Protein AF-A0A0A0QTD0-F1 (afdb_monomer_lite)

Secondary structure (DSSP, 8-state):
-EEEEEETTEEEEEE------GGGGGGTT-EEEEE-SSEEEEEE-----STTTT-S--PPPPP---EEEEEEEE---SS-SSPPPP-EEEEEETT--------S----TT---

InterPro domains:
  IPR050918 CNF-like Phospholipase A2 Inhibitor [PTHR20914] (10-105)

Structure (mmCIF, N/CA/C/O backbone):
data_AF-A0A0A0QTD0-F1
#
_entry.id   AF-A0A0A0QTD0-F1
#
loop_
_atom_site.group_PDB
_atom_site.id
_atom_site.type_symbol
_atom_site.label_atom_id
_atom_site.label_alt_id
_atom_site.label_comp_id
_atom_site.label_asym_id
_atom_site.label_entity_id
_atom_site.label_seq_id
_atom_site.pdbx_PDB_ins_code
_atom_site.Cartn_x
_atom_site.Cartn_y
_atom_site.Cartn_z
_atom_site.occupancy
_atom_site.B_iso_or_equiv
_atom_site.auth_seq_id
_atom_site.auth_comp_id
_atom_site.auth_asym_id
_atom_site.auth_atom_id
_atom_site.pdbx_PDB_model_num
ATOM 1 N N . GLY A 1 1 ? 8.339 3.762 -8.541 1.00 74.56 1 GLY A N 1
ATOM 2 C CA . GLY A 1 1 ? 7.121 3.388 -7.804 1.00 74.56 1 GLY A CA 1
ATOM 3 C C . GLY A 1 1 ? 5.991 4.320 -8.177 1.00 74.56 1 GLY A C 1
ATOM 4 O O . GLY A 1 1 ? 6.241 5.392 -8.715 1.00 74.56 1 GLY A O 1
ATOM 5 N N . GLN A 1 2 ? 4.760 3.902 -7.921 1.00 78.75 2 GLN A N 1
ATOM 6 C CA . GLN A 1 2 ? 3.551 4.630 -8.303 1.00 78.75 2 GLN A CA 1
ATOM 7 C C . GLN A 1 2 ? 2.462 4.397 -7.269 1.00 78.75 2 GLN A C 1
ATOM 9 O O . GLN A 1 2 ? 2.272 3.262 -6.839 1.00 78.75 2 GLN A O 1
ATOM 14 N N . GLY A 1 3 ? 1.735 5.430 -6.880 1.00 78.44 3 GLY A N 1
ATOM 15 C CA . GLY A 1 3 ? 0.662 5.282 -5.917 1.00 78.44 3 GLY A CA 1
ATOM 16 C C . GLY A 1 3 ? -0.421 6.332 -6.061 1.00 78.44 3 GLY A C 1
ATOM 17 O O . GLY A 1 3 ? -0.206 7.401 -6.632 1.00 78.44 3 GLY A O 1
ATOM 18 N N . ASN A 1 4 ? -1.588 5.992 -5.539 1.00 81.06 4 ASN A N 1
ATOM 19 C CA . ASN A 1 4 ? -2.677 6.914 -5.289 1.00 81.06 4 ASN A CA 1
ATOM 20 C C . ASN A 1 4 ? -3.055 6.835 -3.819 1.00 81.06 4 ASN A C 1
ATOM 22 O O . ASN A 1 4 ? -3.171 5.751 -3.249 1.00 81.06 4 ASN A O 1
ATOM 26 N N . SER A 1 5 ? -3.284 7.994 -3.230 1.00 80.19 5 SER A N 1
ATOM 27 C CA . SER A 1 5 ? -3.783 8.092 -1.874 1.00 80.19 5 SER A CA 1
ATOM 28 C C . SER A 1 5 ? -4.921 9.088 -1.822 1.00 80.19 5 SER A C 1
ATOM 30 O O . SER A 1 5 ? -4.890 10.102 -2.512 1.00 80.19 5 SER A O 1
ATOM 32 N N . THR A 1 6 ? -5.908 8.810 -0.989 1.00 81.94 6 THR A N 1
ATOM 33 C CA . THR A 1 6 ? -7.018 9.703 -0.699 1.00 81.94 6 THR A CA 1
ATOM 34 C C . THR A 1 6 ? -6.999 10.031 0.784 1.00 81.94 6 THR A C 1
ATOM 36 O O . THR A 1 6 ? -6.947 9.116 1.606 1.00 81.94 6 THR A O 1
ATOM 39 N N . VAL A 1 7 ? -7.021 11.320 1.117 1.00 80.50 7 VAL A N 1
ATOM 40 C CA . VAL A 1 7 ? -7.221 11.819 2.486 1.00 80.50 7 VAL A CA 1
ATOM 41 C C . VAL A 1 7 ? -8.520 12.618 2.464 1.00 80.50 7 VAL A C 1
ATOM 43 O O . VAL A 1 7 ? -8.596 13.636 1.780 1.00 80.50 7 VAL A O 1
ATOM 46 N N . GLY A 1 8 ? -9.569 12.142 3.135 1.00 77.19 8 GLY A N 1
ATOM 47 C CA . GLY A 1 8 ? -10.896 12.750 3.007 1.00 77.19 8 GLY A CA 1
ATOM 48 C C . GLY A 1 8 ? -11.393 12.724 1.553 1.00 77.19 8 GLY A C 1
ATOM 49 O O . GLY A 1 8 ? -11.610 11.649 0.996 1.00 77.19 8 GLY A O 1
ATOM 50 N N . SER A 1 9 ? -11.570 13.895 0.934 1.00 74.69 9 SER A N 1
ATOM 51 C CA . SER A 1 9 ? -11.947 14.037 -0.485 1.00 74.69 9 SER A CA 1
ATOM 52 C C . SER A 1 9 ? -10.765 14.234 -1.437 1.00 74.69 9 SER A C 1
ATOM 54 O O . SER A 1 9 ? -10.945 14.151 -2.653 1.00 74.69 9 SER A O 1
ATOM 56 N N . ASP A 1 10 ? -9.568 14.501 -0.915 1.00 81.31 10 ASP A N 1
ATOM 57 C CA . ASP A 1 10 ? -8.420 14.890 -1.728 1.00 81.31 10 ASP A CA 1
ATOM 58 C C . ASP A 1 10 ? -7.696 13.663 -2.270 1.00 81.31 10 ASP A C 1
ATOM 60 O O . ASP A 1 10 ? -7.204 12.826 -1.511 1.00 81.31 10 ASP A O 1
ATOM 64 N N . ILE A 1 11 ? -7.612 13.560 -3.599 1.00 82.31 11 ILE A N 1
ATOM 65 C CA . ILE A 1 11 ? -6.899 12.487 -4.295 1.00 82.31 11 ILE A CA 1
ATOM 66 C C . ILE A 1 11 ? -5.508 12.981 -4.676 1.00 82.31 11 ILE A C 1
ATOM 68 O O . ILE A 1 11 ? -5.351 13.932 -5.438 1.00 82.31 11 ILE A O 1
ATOM 72 N N . ILE A 1 12 ? -4.491 12.282 -4.186 1.00 84.50 12 ILE A N 1
ATOM 73 C CA . ILE A 1 12 ? -3.085 12.593 -4.410 1.00 84.50 12 ILE A CA 1
ATOM 74 C C . ILE A 1 12 ? -2.458 11.445 -5.189 1.00 84.50 12 ILE A C 1
ATOM 76 O O . ILE A 1 12 ? -2.458 10.291 -4.757 1.00 84.50 12 ILE A O 1
ATOM 80 N N . LEU A 1 13 ? -1.935 11.778 -6.366 1.00 85.62 13 LEU A N 1
ATOM 81 C CA . LEU A 1 13 ? -1.263 10.847 -7.261 1.00 85.62 13 LEU A CA 1
ATOM 82 C C . LEU A 1 13 ? 0.239 11.085 -7.190 1.00 85.62 13 LEU A C 1
ATOM 84 O O . LEU A 1 13 ? 0.703 12.210 -7.362 1.00 85.62 13 LEU A O 1
ATOM 88 N N . THR A 1 14 ? 1.005 10.023 -6.967 1.00 85.44 14 THR A N 1
ATOM 89 C CA . THR A 1 14 ? 2.461 10.109 -6.860 1.00 85.44 14 THR A CA 1
ATOM 90 C C . THR A 1 14 ? 3.111 9.080 -7.768 1.00 85.44 14 THR A C 1
ATOM 92 O O . THR A 1 14 ? 2.823 7.886 -7.692 1.00 85.44 14 THR A O 1
ATOM 95 N N . ALA A 1 15 ? 4.034 9.531 -8.610 1.00 87.38 15 ALA A N 1
ATOM 96 C CA . ALA A 1 15 ? 4.871 8.673 -9.433 1.00 87.38 15 ALA A CA 1
ATOM 97 C C . ALA A 1 15 ? 6.327 9.096 -9.261 1.00 87.38 15 ALA A C 1
ATOM 99 O O . ALA A 1 15 ? 6.652 10.274 -9.360 1.00 87.38 15 ALA A O 1
ATOM 100 N N . PHE A 1 16 ? 7.203 8.130 -9.011 1.00 87.50 16 PHE A N 1
ATOM 101 C CA . PHE A 1 16 ? 8.628 8.378 -8.822 1.00 87.50 16 PHE A CA 1
ATOM 102 C C . PHE A 1 16 ? 9.458 7.285 -9.486 1.00 87.50 16 PHE A C 1
ATOM 104 O O . PHE A 1 16 ? 9.041 6.125 -9.592 1.00 87.50 16 PHE A O 1
ATOM 111 N N . LYS A 1 17 ? 10.659 7.646 -9.917 1.00 89.81 17 LYS A N 1
ATOM 112 C CA . LYS A 1 17 ? 11.635 6.736 -10.511 1.00 89.81 17 LYS A CA 1
ATOM 113 C C . LYS A 1 17 ? 12.963 6.981 -9.836 1.00 89.81 17 LYS A C 1
ATOM 115 O O . LYS A 1 17 ? 13.385 8.124 -9.740 1.00 89.81 17 LYS A O 1
ATOM 120 N N . ASP A 1 18 ? 13.574 5.906 -9.377 1.00 90.12 18 ASP A N 1
ATOM 121 C CA . ASP A 1 18 ? 14.842 5.950 -8.671 1.00 90.12 18 ASP A CA 1
ATOM 122 C C . ASP A 1 18 ? 15.533 4.589 -8.809 1.00 90.12 18 ASP A C 1
ATOM 124 O O . ASP A 1 18 ? 14.915 3.611 -9.255 1.00 90.12 18 ASP A O 1
ATOM 128 N N . CYS A 1 19 ? 16.799 4.537 -8.427 1.00 91.69 19 CYS A N 1
ATOM 129 C CA . CYS A 1 19 ? 17.530 3.308 -8.191 1.00 91.69 19 CYS A CA 1
ATOM 130 C C . CYS A 1 19 ? 17.007 2.619 -6.922 1.00 91.69 19 CYS A C 1
ATOM 132 O O . CYS A 1 19 ? 16.511 3.254 -5.992 1.00 91.69 19 CYS A O 1
ATOM 134 N N . LEU A 1 20 ? 17.103 1.291 -6.883 1.00 92.12 20 LEU A N 1
ATOM 135 C CA . LEU A 1 20 ? 16.662 0.492 -5.746 1.00 92.12 20 LEU A CA 1
ATOM 136 C C . LEU A 1 20 ? 17.862 -0.148 -5.055 1.00 92.12 20 LEU A C 1
ATOM 138 O O . LEU A 1 20 ? 18.672 -0.793 -5.716 1.00 92.12 20 LEU A O 1
ATOM 142 N N . ASP A 1 21 ? 17.919 -0.047 -3.728 1.00 92.94 21 ASP A N 1
ATOM 143 C CA . ASP A 1 21 ? 18.854 -0.842 -2.936 1.00 92.94 21 ASP A CA 1
ATOM 144 C C . ASP A 1 21 ? 18.576 -2.352 -3.135 1.00 92.94 21 ASP A C 1
ATOM 146 O O . ASP A 1 21 ? 17.432 -2.788 -2.950 1.00 92.94 21 ASP A O 1
ATOM 150 N N . PRO A 1 22 ? 19.581 -3.178 -3.486 1.00 90.12 22 PRO A N 1
ATOM 151 C CA . PRO A 1 22 ? 19.390 -4.608 -3.730 1.00 90.12 22 PRO A CA 1
ATOM 152 C C . PRO A 1 22 ? 18.707 -5.375 -2.586 1.00 90.12 22 PRO A C 1
ATOM 154 O O . PRO A 1 22 ? 17.963 -6.321 -2.854 1.00 90.12 22 PRO A O 1
ATOM 157 N N . SER A 1 23 ? 18.886 -4.956 -1.326 1.00 93.50 23 SER A N 1
ATOM 158 C CA . SER A 1 23 ? 18.213 -5.554 -0.161 1.00 93.50 23 SER A CA 1
ATOM 159 C C . SER A 1 23 ? 16.686 -5.415 -0.219 1.00 93.50 23 SER A C 1
ATOM 161 O O . SER A 1 23 ? 15.956 -6.245 0.320 1.00 93.50 23 SER A O 1
ATOM 163 N N . GLN A 1 24 ? 16.183 -4.412 -0.941 1.00 90.38 24 GLN A N 1
ATOM 164 C CA . GLN A 1 24 ? 14.760 -4.110 -1.089 1.00 90.38 24 GLN A CA 1
ATOM 165 C C . GLN A 1 24 ? 14.125 -4.783 -2.313 1.00 90.38 24 GLN A C 1
ATOM 167 O O . GLN A 1 24 ? 12.941 -4.563 -2.590 1.00 90.38 24 GLN A O 1
ATOM 172 N N . LYS A 1 25 ? 14.858 -5.637 -3.045 1.00 90.56 25 LYS A N 1
ATOM 173 C CA . LYS A 1 25 ? 14.361 -6.333 -4.248 1.00 90.56 25 LYS A CA 1
ATOM 174 C C . LYS A 1 25 ? 13.108 -7.176 -3.978 1.00 90.56 25 LYS A C 1
ATOM 176 O O . LYS A 1 25 ? 12.266 -7.321 -4.860 1.00 90.56 25 LYS A O 1
ATOM 181 N N . ALA A 1 26 ? 12.917 -7.649 -2.745 1.00 92.56 26 ALA A N 1
ATOM 182 C CA . ALA A 1 26 ? 11.707 -8.362 -2.328 1.00 92.56 26 ALA A CA 1
ATOM 183 C C . ALA A 1 26 ? 10.414 -7.524 -2.442 1.00 92.56 26 ALA A C 1
ATOM 185 O O . ALA A 1 26 ? 9.323 -8.091 -2.462 1.00 92.56 26 ALA A O 1
ATOM 186 N N . THR A 1 27 ? 10.517 -6.192 -2.527 1.00 90.44 27 THR A N 1
ATOM 187 C CA . THR A 1 27 ? 9.374 -5.279 -2.712 1.00 90.44 27 THR A CA 1
ATOM 188 C C . THR A 1 27 ? 8.965 -5.095 -4.178 1.00 90.44 27 THR A C 1
ATOM 190 O O . THR A 1 27 ? 7.920 -4.509 -4.456 1.00 90.44 27 THR A O 1
ATOM 193 N N . CYS A 1 28 ? 9.756 -5.596 -5.130 1.00 91.69 28 CYS A N 1
ATOM 194 C CA . CYS A 1 28 ? 9.471 -5.494 -6.558 1.00 91.69 28 CYS A CA 1
ATOM 195 C C . CYS A 1 28 ? 8.273 -6.355 -6.972 1.00 91.69 28 CYS A C 1
ATOM 197 O O . CYS A 1 28 ? 8.112 -7.481 -6.508 1.00 91.69 28 CYS A O 1
ATOM 199 N N . GLY A 1 29 ? 7.424 -5.817 -7.849 1.00 88.19 29 GLY A N 1
ATOM 200 C CA . GLY A 1 29 ? 6.192 -6.463 -8.308 1.00 88.19 29 GLY A CA 1
ATOM 201 C C . GLY A 1 29 ? 5.103 -6.564 -7.236 1.00 88.19 29 GLY A C 1
ATOM 202 O O . GLY A 1 29 ? 4.050 -7.142 -7.497 1.00 88.19 29 GLY A O 1
ATOM 203 N N . ARG A 1 30 ? 5.337 -6.021 -6.033 1.00 87.62 30 ARG A N 1
ATOM 204 C CA . ARG A 1 30 ? 4.347 -6.014 -4.958 1.00 87.62 30 ARG A CA 1
ATOM 205 C C . ARG A 1 30 ? 3.452 -4.788 -5.053 1.00 87.62 30 ARG A C 1
ATOM 207 O O . ARG A 1 30 ? 3.886 -3.683 -5.382 1.00 87.62 30 ARG A O 1
ATOM 214 N N . GLU A 1 31 ? 2.195 -5.021 -4.710 1.00 88.19 31 GLU A N 1
ATOM 215 C CA . GLU A 1 31 ? 1.184 -3.999 -4.508 1.00 88.19 31 GLU A CA 1
ATOM 216 C C . GLU A 1 31 ? 0.854 -3.950 -3.016 1.00 88.19 31 GLU A C 1
ATOM 218 O O . GLU A 1 31 ? 0.647 -4.985 -2.380 1.00 88.19 31 GLU A O 1
ATOM 223 N N . PHE A 1 32 ? 0.832 -2.747 -2.461 1.00 88.12 32 PHE A N 1
ATOM 224 C CA . PHE A 1 32 ? 0.441 -2.473 -1.091 1.00 88.12 32 PHE A CA 1
ATOM 225 C C . PHE A 1 32 ? -0.819 -1.615 -1.107 1.00 88.12 32 PHE A C 1
ATOM 227 O O . PHE A 1 32 ? -0.899 -0.657 -1.873 1.00 88.12 32 PHE A O 1
ATOM 234 N N . SER A 1 33 ? -1.795 -1.949 -0.269 1.00 91.25 33 SER A N 1
ATOM 235 C CA . SER A 1 33 ? -3.033 -1.186 -0.132 1.00 91.25 33 SER A CA 1
ATOM 236 C C . SER A 1 33 ? -3.441 -1.104 1.329 1.00 91.25 33 SER A C 1
ATOM 238 O O . SER A 1 33 ? -3.543 -2.139 1.987 1.00 91.25 33 SER A O 1
ATOM 24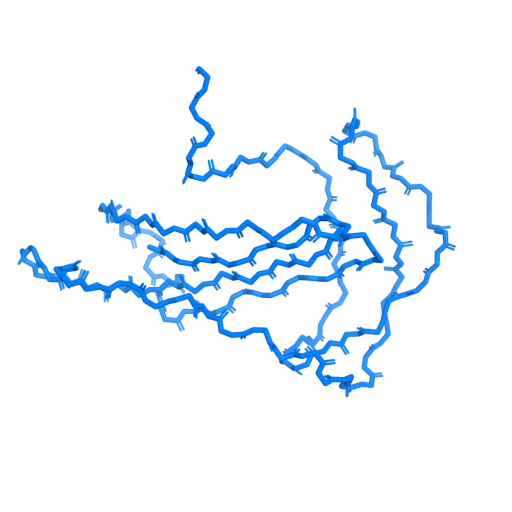0 N N . ILE A 1 34 ? -3.752 0.098 1.796 1.00 90.44 34 ILE A N 1
ATOM 241 C CA . ILE A 1 34 ? -4.195 0.391 3.158 1.00 90.44 34 ILE A CA 1
ATOM 242 C C . ILE A 1 34 ? -5.457 1.249 3.110 1.00 90.44 34 ILE A C 1
ATOM 244 O O . ILE A 1 34 ? -5.651 2.033 2.178 1.00 90.44 34 ILE A O 1
ATOM 248 N N . LYS A 1 35 ? -6.334 1.070 4.094 1.00 91.25 35 LYS A N 1
ATOM 249 C CA . LYS A 1 35 ? -7.578 1.819 4.217 1.00 91.25 35 LYS A CA 1
ATOM 250 C C . LYS A 1 35 ? -7.941 1.990 5.690 1.00 91.25 35 LYS A C 1
ATOM 252 O O . LYS A 1 35 ? -7.890 1.020 6.437 1.00 91.25 35 LYS A O 1
ATOM 257 N N . THR A 1 36 ? -8.323 3.205 6.045 1.00 90.69 36 THR A N 1
ATOM 258 C CA . THR A 1 36 ? -8.952 3.623 7.300 1.00 90.69 36 THR A CA 1
ATOM 259 C C . THR A 1 36 ? -10.268 4.337 6.968 1.00 90.69 36 THR A C 1
ATOM 261 O O . 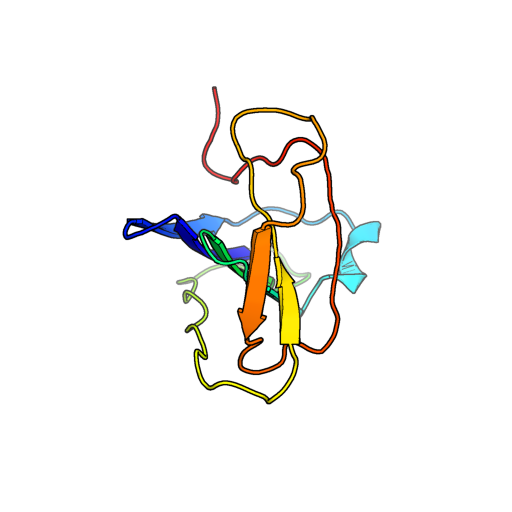THR A 1 36 ? -10.655 4.413 5.794 1.00 90.69 36 THR A O 1
ATOM 264 N N . SER A 1 37 ? -10.982 4.868 7.962 1.00 88.00 37 SER A N 1
ATOM 265 C CA . SER A 1 37 ? -12.158 5.721 7.709 1.00 88.00 37 SER A CA 1
ATOM 266 C C . SER A 1 37 ? -11.830 7.035 6.989 1.00 88.00 37 SER A C 1
ATOM 268 O O . SER A 1 37 ? -12.678 7.554 6.266 1.00 88.00 37 SER A O 1
ATOM 270 N N . VAL A 1 38 ? -10.613 7.563 7.162 1.00 88.25 38 VAL A N 1
ATOM 271 C CA . VAL A 1 38 ? -10.196 8.884 6.647 1.00 88.25 38 VAL A CA 1
ATOM 272 C C . VAL A 1 38 ? -9.226 8.768 5.473 1.00 88.25 38 VAL A C 1
ATOM 274 O O . VAL A 1 38 ? -9.248 9.587 4.553 1.00 88.25 38 VAL A O 1
ATOM 277 N N . PHE A 1 39 ? -8.364 7.755 5.501 1.00 88.06 39 PHE A N 1
ATOM 278 C CA . PHE A 1 39 ? -7.268 7.581 4.564 1.00 88.06 39 PHE A CA 1
ATOM 279 C C . PHE A 1 39 ? -7.434 6.299 3.758 1.00 88.06 39 PHE A C 1
ATOM 281 O O . PHE A 1 39 ? -7.723 5.233 4.291 1.00 88.06 39 PHE A O 1
ATOM 288 N N . SER A 1 40 ? -7.152 6.361 2.465 1.00 90.06 40 SER A N 1
ATOM 289 C CA . SER A 1 40 ? -6.872 5.165 1.678 1.00 90.06 40 SER A CA 1
ATOM 290 C C . SER A 1 40 ? -5.630 5.390 0.842 1.00 90.06 40 SER A C 1
ATOM 292 O O . SER A 1 40 ? -5.367 6.498 0.390 1.00 90.06 40 SER A O 1
ATOM 294 N N . GLY A 1 41 ? -4.832 4.350 0.659 1.00 89.56 41 GLY A N 1
ATOM 295 C CA . GLY A 1 41 ? -3.579 4.447 -0.067 1.00 89.56 41 GLY A CA 1
ATOM 296 C C . GLY A 1 41 ? -3.289 3.155 -0.789 1.00 89.56 41 GLY A C 1
ATOM 297 O O . GLY A 1 41 ? -3.488 2.068 -0.244 1.00 89.56 41 GLY A O 1
ATOM 298 N N . LYS A 1 42 ? -2.795 3.263 -2.014 1.00 89.94 42 LYS A N 1
ATOM 299 C CA . LYS A 1 42 ? -2.345 2.127 -2.797 1.00 89.94 42 LYS A CA 1
ATOM 300 C C . LYS A 1 42 ? -1.045 2.475 -3.503 1.00 89.94 42 LYS A C 1
ATOM 302 O O . LYS A 1 42 ? -0.896 3.533 -4.104 1.00 89.94 42 LYS A O 1
ATOM 307 N N . LEU A 1 43 ? -0.083 1.570 -3.394 1.00 88.56 43 LEU A N 1
ATOM 308 C CA . LEU A 1 43 ? 1.271 1.703 -3.906 1.00 88.56 43 LEU A CA 1
ATOM 309 C C . LEU A 1 43 ? 1.610 0.450 -4.704 1.00 88.56 43 LEU A C 1
ATOM 311 O O . LEU A 1 43 ? 1.454 -0.667 -4.224 1.00 88.56 43 LEU A O 1
ATOM 315 N N . SER A 1 44 ? 2.128 0.641 -5.907 1.00 89.25 44 SER A N 1
ATOM 316 C CA . SER A 1 44 ? 2.708 -0.412 -6.726 1.00 89.25 44 SER A CA 1
ATOM 317 C C . SER A 1 44 ? 4.157 -0.071 -7.055 1.00 89.25 44 SER A C 1
ATOM 319 O O . SER A 1 44 ? 4.538 1.096 -7.231 1.00 89.25 44 SER A O 1
ATOM 321 N N . ARG A 1 45 ? 5.005 -1.096 -7.106 1.00 90.38 45 ARG A N 1
ATOM 322 C CA . ARG A 1 45 ? 6.425 -0.942 -7.412 1.00 90.38 45 ARG A CA 1
ATOM 323 C C . ARG A 1 45 ? 6.844 -1.919 -8.498 1.00 90.38 45 ARG A C 1
ATOM 325 O O . ARG A 1 45 ? 6.964 -3.114 -8.259 1.00 90.38 45 ARG A O 1
ATOM 332 N N . THR A 1 46 ? 7.169 -1.377 -9.662 1.00 90.62 46 THR A N 1
ATOM 333 C CA . THR A 1 46 ? 7.855 -2.104 -10.733 1.00 90.62 46 THR A CA 1
ATOM 334 C C . THR A 1 46 ? 9.354 -1.852 -10.638 1.00 90.62 46 THR A C 1
ATOM 336 O O . THR A 1 46 ? 9.774 -0.725 -10.367 1.00 90.62 46 THR A O 1
ATOM 339 N N . CYS A 1 47 ? 10.145 -2.896 -10.863 1.00 92.38 47 CYS A N 1
ATOM 340 C CA . CYS A 1 47 ? 11.601 -2.841 -10.885 1.00 92.38 47 CYS A CA 1
ATOM 341 C C . CYS A 1 47 ? 12.129 -3.494 -12.158 1.00 92.38 47 CYS A C 1
ATOM 343 O O . CYS A 1 47 ? 11.458 -4.338 -12.751 1.00 92.38 47 CYS A O 1
ATOM 345 N N . CYS A 1 48 ? 13.346 -3.131 -12.526 1.00 92.62 48 CYS A N 1
ATOM 346 C CA . CYS A 1 48 ? 14.095 -3.694 -13.637 1.00 92.62 48 CYS A CA 1
ATOM 347 C C . CYS A 1 48 ? 15.596 -3.486 -13.360 1.00 92.62 48 CYS A C 1
ATOM 349 O O . CYS A 1 48 ? 15.945 -2.668 -12.506 1.00 92.62 48 CYS A O 1
ATOM 351 N N . ASP A 1 49 ? 16.462 -4.264 -14.006 1.00 93.50 49 ASP A N 1
ATOM 352 C CA . ASP A 1 49 ? 17.887 -4.400 -13.660 1.00 93.50 49 ASP A CA 1
ATOM 353 C C . ASP A 1 49 ? 18.847 -4.095 -14.820 1.00 93.50 49 ASP A C 1
ATOM 355 O O . ASP A 1 49 ? 20.021 -4.454 -14.768 1.00 93.50 49 ASP A O 1
ATOM 359 N N . SER A 1 50 ? 18.370 -3.386 -15.844 1.00 93.31 50 SER A N 1
ATOM 360 C CA . SER A 1 50 ? 19.196 -2.893 -16.947 1.00 93.31 50 SER A CA 1
ATOM 361 C C . SER A 1 50 ? 19.193 -1.368 -17.017 1.00 93.31 50 SER A C 1
ATOM 363 O O . SER A 1 50 ? 18.259 -0.705 -16.558 1.00 93.31 50 SER A O 1
ATOM 365 N N . ASP A 1 51 ? 20.213 -0.791 -17.647 1.00 94.25 51 ASP A N 1
ATOM 366 C CA . ASP A 1 51 ? 20.338 0.662 -17.746 1.00 94.25 51 ASP A CA 1
ATOM 367 C C . ASP A 1 51 ? 19.107 1.304 -18.395 1.00 94.25 51 ASP A C 1
ATOM 369 O O . ASP A 1 51 ? 18.635 0.899 -19.461 1.00 94.25 51 ASP A O 1
ATOM 373 N N . PHE A 1 52 ? 18.577 2.328 -17.722 1.00 90.31 52 PHE A N 1
ATOM 374 C CA . PHE A 1 52 ? 17.401 3.096 -18.134 1.00 90.31 52 PHE A CA 1
ATOM 375 C C . PHE A 1 52 ? 16.138 2.269 -18.450 1.00 90.31 52 PHE A C 1
ATOM 377 O O . PHE A 1 52 ? 15.266 2.712 -19.200 1.00 90.31 52 PHE A O 1
ATOM 384 N N . CYS A 1 53 ? 15.996 1.079 -17.874 1.00 92.94 53 CYS A N 1
ATOM 385 C CA . CYS A 1 53 ? 14.842 0.206 -18.094 1.00 92.94 53 CYS A CA 1
ATOM 386 C C . CYS A 1 53 ? 13.507 0.793 -17.602 1.00 92.94 53 CYS A C 1
ATOM 388 O O . CYS A 1 53 ? 12.443 0.437 -18.097 1.00 92.94 53 CYS A O 1
ATOM 390 N N . ASN A 1 54 ? 13.547 1.732 -16.654 1.00 91.31 54 ASN A N 1
ATOM 391 C CA . ASN A 1 54 ? 12.378 2.409 -16.092 1.00 91.31 54 ASN A CA 1
ATOM 392 C C . ASN A 1 54 ? 11.906 3.611 -16.943 1.00 91.31 54 ASN A C 1
ATOM 394 O O . ASN A 1 54 ? 11.217 4.504 -16.438 1.00 91.31 54 ASN A O 1
ATOM 398 N N . ARG A 1 55 ? 12.274 3.674 -18.231 1.00 87.00 55 ARG A N 1
ATOM 399 C CA . ARG A 1 55 ? 11.767 4.659 -19.206 1.00 87.00 55 ARG A CA 1
ATOM 400 C C . ARG A 1 55 ? 10.257 4.482 -19.449 1.00 87.00 55 ARG A C 1
ATOM 402 O O . ARG A 1 55 ? 9.695 3.423 -19.212 1.00 87.00 55 ARG A O 1
ATOM 409 N N . GLY A 1 56 ? 9.595 5.541 -19.921 1.00 84.56 56 GLY A N 1
ATOM 410 C CA . GLY A 1 56 ? 8.167 5.515 -20.282 1.00 84.56 56 GLY A CA 1
ATOM 411 C C . GLY A 1 56 ? 7.211 6.045 -19.209 1.00 84.56 56 GLY A C 1
ATOM 412 O O . GLY A 1 56 ? 7.632 6.518 -18.152 1.00 84.56 56 GLY A O 1
ATOM 413 N N . ALA A 1 57 ? 5.915 6.019 -19.510 1.00 82.12 57 ALA A N 1
ATOM 414 C CA . ALA A 1 57 ? 4.880 6.477 -18.592 1.00 82.12 57 ALA A CA 1
ATOM 415 C C . ALA A 1 57 ? 4.656 5.469 -17.458 1.00 82.12 57 ALA A C 1
ATOM 417 O O . ALA A 1 57 ? 4.794 4.260 -17.631 1.00 82.12 57 ALA A O 1
ATOM 418 N N . VAL A 1 58 ? 4.295 5.993 -16.294 1.00 77.56 58 VAL A N 1
ATOM 419 C CA . VAL A 1 58 ? 3.994 5.219 -15.093 1.00 77.56 58 VAL A CA 1
ATOM 420 C C . VAL A 1 58 ? 2.485 5.309 -14.880 1.00 77.56 58 VAL A C 1
ATOM 422 O O . VAL A 1 58 ? 1.950 6.413 -14.810 1.00 77.56 58 VAL A O 1
ATOM 425 N N . GLN A 1 59 ? 1.786 4.175 -14.828 1.00 76.38 59 GLN A N 1
ATOM 426 C CA . GLN A 1 59 ? 0.334 4.166 -14.622 1.00 76.38 59 GLN A CA 1
ATOM 427 C C . GLN A 1 59 ? 0.009 4.187 -13.139 1.00 76.38 59 GLN A C 1
ATOM 429 O O . GLN A 1 59 ? 0.626 3.494 -12.349 1.00 76.38 59 GLN A O 1
ATOM 434 N N . VAL A 1 60 ? -0.976 4.967 -12.731 1.00 75.00 60 VAL A N 1
ATOM 435 C CA . VAL A 1 60 ? -1.424 4.946 -11.339 1.00 75.00 60 VAL A CA 1
ATOM 436 C C . VAL A 1 60 ? -2.259 3.681 -11.108 1.00 75.00 60 VAL A C 1
ATOM 438 O O . VAL A 1 60 ? -3.101 3.356 -11.948 1.00 75.00 60 VAL A O 1
ATOM 441 N N . PRO A 1 61 ? -2.050 2.947 -10.000 1.00 78.31 61 PRO A N 1
ATOM 442 C CA . PRO A 1 61 ? -2.846 1.767 -9.717 1.00 78.31 61 PRO A CA 1
ATOM 443 C C . PRO A 1 61 ? -4.293 2.183 -9.433 1.00 78.31 61 PRO A C 1
ATOM 445 O O . PRO A 1 61 ? -4.552 3.083 -8.642 1.00 78.31 61 PRO A O 1
ATOM 448 N N . THR A 1 62 ? -5.253 1.522 -10.075 1.00 78.00 62 THR A N 1
ATOM 449 C CA . THR A 1 62 ? -6.675 1.788 -9.835 1.00 78.00 62 THR A CA 1
ATOM 450 C C . THR A 1 62 ? -7.077 1.249 -8.462 1.00 78.00 62 THR A C 1
ATOM 452 O O . THR A 1 62 ? -6.681 0.135 -8.092 1.00 78.00 62 THR A O 1
ATOM 455 N N . SER A 1 63 ? -7.860 2.016 -7.702 1.00 78.50 63 SER A N 1
ATOM 456 C CA . SER A 1 63 ? -8.444 1.536 -6.446 1.00 78.50 63 SER A CA 1
ATOM 457 C C . SER A 1 63 ? -9.567 0.542 -6.725 1.00 78.50 63 SER A C 1
ATOM 459 O O . SER A 1 63 ? -10.474 0.830 -7.501 1.00 78.50 63 SER A O 1
ATOM 461 N N . ASP A 1 64 ? -9.515 -0.611 -6.060 1.00 85.44 64 ASP A N 1
ATOM 462 C CA . ASP A 1 64 ? -10.639 -1.542 -5.977 1.00 85.44 64 ASP A CA 1
ATOM 463 C C . ASP A 1 64 ? -11.336 -1.328 -4.632 1.00 85.44 64 ASP A C 1
ATOM 465 O O . ASP A 1 64 ? -10.818 -1.688 -3.570 1.00 85.44 64 ASP A O 1
ATOM 469 N N . ASN A 1 65 ? -12.495 -0.678 -4.694 1.00 86.19 65 ASN A N 1
ATOM 470 C CA . ASN A 1 65 ? -13.289 -0.307 -3.527 1.00 86.19 65 ASN A CA 1
ATOM 471 C C . ASN A 1 65 ? -14.376 -1.340 -3.203 1.00 86.19 65 ASN A C 1
ATOM 473 O O . ASN A 1 65 ? -15.208 -1.087 -2.333 1.00 86.19 65 ASN A O 1
ATOM 477 N N . THR A 1 66 ? -14.377 -2.493 -3.876 1.00 92.81 66 THR A N 1
ATOM 478 C CA . THR A 1 66 ? -15.342 -3.566 -3.622 1.00 92.81 66 THR A CA 1
ATOM 479 C C . THR A 1 66 ? -15.104 -4.144 -2.225 1.00 92.81 66 THR A C 1
ATOM 481 O O . THR A 1 66 ? -14.001 -4.643 -1.977 1.00 92.81 66 THR A O 1
ATOM 484 N N . PRO A 1 67 ? -16.085 -4.091 -1.301 1.00 93.38 67 PRO A N 1
ATOM 485 C CA . PRO A 1 67 ? -15.946 -4.695 0.021 1.00 93.38 67 PRO A CA 1
ATOM 486 C C . PRO A 1 67 ? -15.658 -6.190 -0.096 1.00 93.38 67 PRO A C 1
ATOM 488 O O . PRO A 1 67 ? -16.328 -6.895 -0.847 1.00 93.38 67 PRO A O 1
ATOM 491 N N . ASN A 1 68 ? -14.670 -6.678 0.651 1.00 94.44 68 ASN A N 1
ATOM 492 C CA . ASN A 1 68 ? -14.237 -8.077 0.573 1.00 94.44 68 ASN A CA 1
ATOM 493 C C . ASN A 1 68 ? -14.623 -8.917 1.803 1.00 94.44 68 ASN A C 1
ATOM 495 O O . ASN A 1 68 ? -14.195 -10.062 1.932 1.00 94.44 68 ASN A O 1
ATOM 499 N N . GLY A 1 69 ? -15.424 -8.343 2.705 1.00 93.19 69 GLY A N 1
ATOM 500 C CA . GLY A 1 69 ? -15.933 -9.004 3.907 1.00 93.19 69 GLY A CA 1
ATOM 501 C C . GLY A 1 69 ? -15.002 -8.952 5.122 1.00 93.19 69 GLY A C 1
ATOM 502 O O . GLY A 1 69 ? -15.458 -9.264 6.219 1.00 93.19 69 GLY A O 1
ATOM 503 N N . TYR A 1 70 ? -13.743 -8.521 4.976 1.00 94.56 70 TYR A N 1
ATOM 504 C CA . TYR A 1 70 ? -12.878 -8.256 6.128 1.00 94.56 70 TYR A CA 1
ATOM 505 C C . TYR A 1 70 ? -13.250 -6.927 6.788 1.00 94.56 70 TYR A C 1
ATOM 507 O O . TYR A 1 70 ? -13.477 -5.918 6.115 1.00 94.56 70 TYR A O 1
ATOM 515 N N . ILE A 1 71 ? -13.299 -6.937 8.117 1.00 95.19 71 ILE A N 1
ATOM 516 C CA . ILE A 1 71 ? -13.594 -5.766 8.940 1.00 95.19 71 ILE A CA 1
ATOM 517 C C . ILE A 1 71 ? -12.445 -5.603 9.925 1.00 95.19 71 ILE A C 1
ATOM 519 O O . ILE A 1 71 ? -12.080 -6.560 10.607 1.00 95.19 71 ILE A O 1
ATOM 523 N N . CYS A 1 72 ? -11.890 -4.398 9.981 1.00 94.69 72 CYS A N 1
ATOM 524 C CA . CYS A 1 72 ? -10.822 -4.046 10.903 1.00 94.69 72 CYS A CA 1
ATOM 525 C C . CYS A 1 72 ? -11.265 -2.929 11.834 1.00 94.69 72 CYS A C 1
ATOM 527 O O . CYS A 1 72 ? -12.081 -2.084 11.466 1.00 94.69 72 CYS A O 1
ATOM 529 N N . GLU A 1 73 ? -10.695 -2.933 13.030 1.00 93.94 73 GLU A N 1
ATOM 530 C CA . GLU A 1 73 ? -10.747 -1.804 13.948 1.00 93.94 73 GLU A CA 1
ATOM 531 C C . GLU A 1 73 ? -10.113 -0.580 13.294 1.00 93.94 73 GLU A C 1
ATOM 533 O O . GLU A 1 73 ? -9.115 -0.702 12.580 1.00 93.94 73 GLU A O 1
ATOM 538 N N . ASP A 1 74 ? -10.716 0.586 13.509 1.00 92.44 74 ASP A N 1
ATOM 539 C CA . ASP A 1 74 ? -10.314 1.803 12.825 1.00 92.44 74 ASP A CA 1
ATOM 540 C C . ASP A 1 74 ? -10.112 2.974 13.780 1.00 92.44 74 ASP A C 1
ATOM 542 O O . ASP A 1 74 ? -10.914 3.245 14.683 1.00 92.44 74 ASP A O 1
ATOM 546 N N . CYS A 1 75 ? -9.007 3.665 13.527 1.00 89.69 75 CYS A N 1
ATOM 547 C CA . CYS A 1 75 ? -8.692 4.969 14.059 1.00 89.69 75 CYS A CA 1
ATOM 548 C C . CYS A 1 75 ? -7.591 5.611 13.205 1.00 89.69 75 CYS A C 1
ATOM 550 O O . CYS A 1 75 ? -6.690 4.924 12.719 1.00 89.69 75 CYS A O 1
ATOM 552 N N . PHE A 1 76 ? -7.655 6.929 13.015 1.00 86.88 76 PHE A N 1
ATOM 553 C CA . PHE A 1 76 ? -6.679 7.672 12.225 1.00 86.88 76 PHE A CA 1
ATOM 554 C C . PHE A 1 76 ? -6.351 9.018 12.880 1.00 86.88 76 PHE A C 1
ATOM 556 O O . PHE A 1 76 ? -7.253 9.757 13.270 1.00 86.88 76 PHE A O 1
ATOM 563 N N . ASN A 1 77 ? -5.058 9.329 12.979 1.00 85.00 77 ASN A N 1
ATOM 564 C CA . ASN A 1 77 ? -4.535 10.622 13.409 1.00 85.00 77 ASN A CA 1
ATOM 565 C C . ASN A 1 77 ? -3.233 10.902 12.647 1.00 85.00 77 ASN A C 1
ATOM 567 O O . ASN A 1 77 ? -2.297 10.111 12.728 1.00 85.00 77 ASN A O 1
ATOM 571 N N . ASP A 1 78 ? -3.183 12.002 11.902 1.00 78.69 78 ASP A N 1
ATOM 572 C CA . ASP A 1 78 ? -2.013 12.455 11.142 1.00 78.69 78 ASP A CA 1
ATOM 573 C C . ASP A 1 78 ? -1.325 13.683 11.762 1.00 78.69 78 ASP A C 1
ATOM 575 O O . ASP A 1 78 ? -0.283 14.112 11.270 1.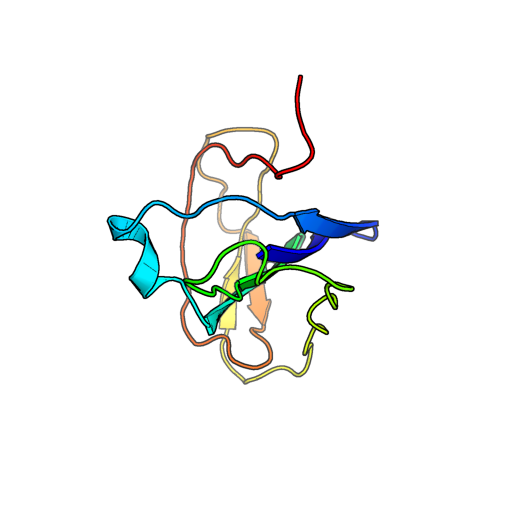00 78.69 78 ASP A O 1
ATOM 579 N N . GLN A 1 79 ? -1.868 14.223 12.860 1.00 76.31 79 GLN A N 1
ATOM 580 C CA . GLN A 1 79 ? -1.361 15.429 13.528 1.00 76.31 79 GLN A CA 1
ATOM 581 C C . GLN A 1 79 ? -0.536 15.147 14.792 1.00 76.31 79 GLN A C 1
ATOM 583 O O . GLN A 1 79 ? 0.075 16.065 15.337 1.00 76.31 79 GLN A O 1
ATOM 588 N N . SER A 1 80 ? -0.499 13.903 15.278 1.00 75.44 80 SER A N 1
ATOM 589 C CA . SER A 1 80 ? 0.340 13.498 16.414 1.00 75.44 80 SER A CA 1
ATOM 590 C C . SER A 1 80 ? 0.929 12.106 16.198 1.00 75.44 80 SER A C 1
ATOM 592 O O . SER A 1 80 ? 0.362 11.273 15.496 1.00 75.44 80 SER A O 1
ATOM 594 N N . THR A 1 81 ? 2.067 11.850 16.840 1.00 74.19 81 THR A N 1
ATOM 595 C CA . THR A 1 81 ? 2.663 10.514 16.966 1.00 74.19 81 THR A CA 1
ATOM 596 C C . THR A 1 81 ? 1.962 9.643 18.010 1.00 74.19 81 THR A C 1
ATOM 598 O O . THR A 1 81 ? 2.270 8.455 18.109 1.00 74.19 81 THR A O 1
ATOM 601 N N . ASP A 1 82 ? 1.060 10.220 18.806 1.00 78.25 82 ASP A N 1
ATOM 602 C CA . ASP A 1 82 ? 0.315 9.500 19.834 1.00 78.25 82 ASP A CA 1
ATOM 603 C C . ASP A 1 82 ? -0.626 8.457 19.230 1.00 78.25 82 ASP A C 1
ATOM 605 O O . ASP A 1 82 ? -1.236 8.658 18.175 1.00 78.25 82 ASP A O 1
ATOM 609 N N . LEU A 1 83 ? -0.790 7.348 19.956 1.00 77.19 83 LEU A N 1
ATOM 610 C CA . LEU A 1 83 ? -1.801 6.352 19.631 1.00 77.19 83 LEU A CA 1
ATOM 611 C C . LEU A 1 83 ? -3.180 7.000 19.678 1.00 77.19 83 LEU A C 1
ATOM 613 O O . LEU A 1 83 ? -3.575 7.612 20.671 1.00 77.19 83 LEU A O 1
ATOM 617 N N . CYS A 1 84 ? -3.927 6.832 18.600 1.00 85.88 84 CYS A N 1
ATOM 618 C CA . CYS A 1 84 ? -5.292 7.299 18.548 1.00 85.88 84 CYS A CA 1
ATOM 619 C C . CYS A 1 84 ? -6.226 6.234 19.159 1.00 85.88 84 CYS A C 1
ATOM 621 O O . CYS A 1 84 ? -5.950 5.033 19.114 1.00 85.88 84 CYS A O 1
ATOM 623 N N . THR A 1 85 ? -7.311 6.671 19.800 1.00 84.25 85 THR A N 1
ATOM 624 C CA . THR A 1 85 ? -8.268 5.755 20.440 1.00 84.25 85 THR A CA 1
ATOM 625 C C . THR A 1 85 ? -9.205 5.182 19.391 1.00 84.25 85 THR A C 1
ATOM 627 O O . THR A 1 85 ? -9.769 5.939 18.611 1.00 84.25 85 THR A O 1
ATOM 630 N N . GLN A 1 86 ? -9.402 3.866 19.387 1.00 82.06 86 GLN A N 1
ATOM 631 C CA . GLN A 1 86 ? -10.319 3.195 18.471 1.00 82.06 86 GLN A CA 1
ATOM 632 C C . GLN A 1 86 ? -11.725 3.809 18.527 1.00 82.06 86 GLN A C 1
ATOM 634 O O . GLN A 1 86 ? -12.376 3.793 19.572 1.00 82.06 86 GLN A O 1
ATOM 639 N N . THR A 1 87 ? -12.192 4.349 17.401 1.00 80.75 87 THR A N 1
ATOM 640 C CA . THR A 1 87 ? -13.489 5.040 17.299 1.00 80.75 87 THR A CA 1
ATOM 641 C C . THR A 1 87 ? -14.475 4.333 16.381 1.00 80.75 87 THR A C 1
ATOM 643 O O . THR A 1 87 ? -15.663 4.659 16.402 1.00 80.75 87 THR A O 1
ATOM 646 N N . GLY A 1 88 ? -14.028 3.353 15.591 1.00 88.38 88 GLY A N 1
ATOM 647 C CA . GLY A 1 88 ? -14.908 2.673 14.654 1.00 88.38 88 GLY A CA 1
ATOM 648 C C . GLY A 1 8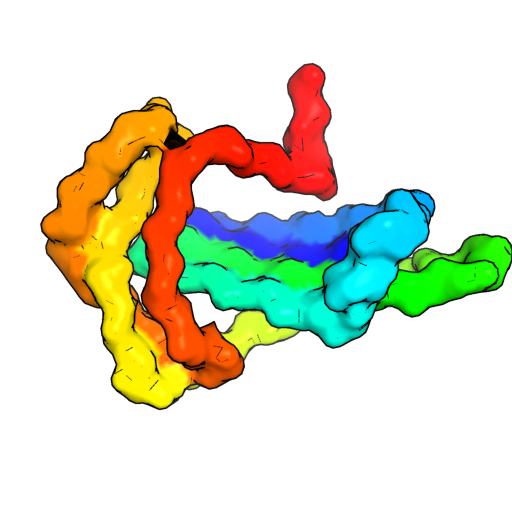8 ? -14.326 1.415 14.030 1.00 88.38 88 GLY A C 1
ATOM 649 O O . GLY A 1 88 ? -13.408 0.781 14.554 1.00 88.38 88 GLY A O 1
ATOM 650 N N . VAL A 1 89 ? -14.922 1.050 12.896 1.00 93.88 89 VAL A N 1
ATOM 651 C CA . VAL A 1 89 ? -14.509 -0.073 12.058 1.00 93.88 89 VAL A CA 1
ATOM 652 C C . VAL A 1 89 ? -14.450 0.357 10.599 1.00 93.88 89 VAL A C 1
ATOM 654 O O . VAL A 1 89 ? -15.217 1.214 10.158 1.00 93.88 89 VAL A O 1
ATOM 657 N N . VAL A 1 90 ? -13.578 -0.284 9.830 1.00 94.12 90 VAL A N 1
ATOM 658 C CA . VAL A 1 90 ? -13.450 -0.079 8.388 1.00 94.12 90 VAL A CA 1
ATOM 659 C C . VAL A 1 90 ? -13.666 -1.394 7.647 1.00 94.12 90 VAL A C 1
ATOM 661 O O . VAL A 1 90 ? -13.154 -2.445 8.032 1.00 94.12 90 VAL A O 1
ATOM 664 N N . GLN A 1 91 ? -14.435 -1.333 6.558 1.00 94.88 91 GLN A N 1
ATOM 665 C CA . GLN A 1 91 ? -14.588 -2.452 5.632 1.00 94.88 91 GLN A CA 1
ATOM 666 C C . GLN A 1 91 ? -13.418 -2.472 4.650 1.00 94.88 91 GLN A C 1
ATOM 668 O O . GLN A 1 91 ? -13.249 -1.543 3.842 1.00 94.88 91 GLN A O 1
ATOM 673 N N . CYS A 1 92 ? -12.636 -3.546 4.714 1.00 94.00 92 CYS A N 1
ATOM 674 C CA . CYS A 1 92 ? -11.561 -3.825 3.779 1.00 94.00 92 CYS A CA 1
ATOM 675 C C . CYS A 1 92 ? -12.109 -4.059 2.368 1.00 94.00 92 CYS A C 1
ATOM 677 O O . CYS A 1 92 ? -13.239 -4.520 2.171 1.00 94.00 92 CYS A O 1
ATOM 679 N N . THR A 1 93 ? -11.294 -3.727 1.371 1.00 93.69 93 THR A N 1
ATOM 680 C CA . THR A 1 93 ? -11.661 -3.822 -0.042 1.00 93.69 93 THR A CA 1
ATOM 681 C C . THR A 1 93 ? -10.610 -4.555 -0.864 1.00 93.69 93 THR A C 1
ATOM 683 O O . THR A 1 93 ? -9.440 -4.675 -0.482 1.00 93.69 93 THR A O 1
ATOM 686 N N . GLY A 1 94 ? -11.038 -5.079 -2.013 1.00 91.62 94 GLY A N 1
ATOM 687 C CA . GLY A 1 94 ? -10.168 -5.764 -2.964 1.00 91.62 94 GLY A CA 1
ATOM 688 C C . GLY A 1 94 ? -9.333 -6.872 -2.311 1.00 91.62 94 GLY A C 1
ATOM 689 O O . GLY A 1 94 ? -9.862 -7.809 -1.712 1.00 91.62 94 GLY A O 1
ATOM 690 N N . LYS A 1 95 ? -8.001 -6.767 -2.411 1.00 90.44 95 LYS A N 1
ATOM 691 C CA . LYS A 1 95 ? -7.043 -7.796 -1.958 1.00 90.44 95 LYS A CA 1
ATOM 692 C C . LYS A 1 95 ? -6.560 -7.638 -0.507 1.00 90.44 95 LYS A C 1
ATOM 694 O O . LYS A 1 95 ? -5.661 -8.377 -0.105 1.00 90.44 95 LYS A O 1
ATOM 699 N N . GLN A 1 96 ? -7.109 -6.704 0.270 1.00 92.75 96 GLN A N 1
ATOM 700 C CA . GLN A 1 96 ? -6.746 -6.501 1.680 1.00 92.75 96 GLN A CA 1
ATOM 701 C C . GLN A 1 96 ? -7.153 -7.713 2.535 1.00 92.75 96 GLN A C 1
ATOM 703 O O . GLN A 1 96 ? -8.280 -8.183 2.432 1.00 92.75 96 GLN A O 1
ATOM 708 N N . LYS A 1 97 ? -6.245 -8.245 3.364 1.00 91.81 97 LYS A N 1
ATOM 709 C CA . LYS A 1 97 ? -6.465 -9.510 4.106 1.00 91.81 97 LYS A CA 1
ATOM 710 C C . LYS A 1 97 ? -6.036 -9.484 5.575 1.00 91.81 97 LYS A C 1
ATOM 712 O O . LYS A 1 97 ? -6.064 -10.519 6.232 1.00 91.81 97 LYS A O 1
ATOM 717 N N . ALA A 1 98 ? -5.580 -8.342 6.074 1.00 92.94 98 ALA A N 1
ATOM 718 C CA . ALA A 1 98 ? -5.052 -8.223 7.426 1.00 92.94 98 ALA A CA 1
ATOM 719 C C . ALA A 1 98 ? -5.364 -6.845 8.006 1.00 92.94 98 ALA A C 1
ATOM 721 O O . ALA A 1 98 ? -5.362 -5.854 7.274 1.00 92.94 98 ALA A O 1
ATOM 722 N N . CYS A 1 99 ? -5.578 -6.810 9.319 1.00 93.06 99 CYS A N 1
ATOM 723 C CA . CYS A 1 99 ? -5.659 -5.586 10.104 1.00 93.06 99 CYS A CA 1
ATOM 724 C C . CYS A 1 99 ? -4.270 -5.267 10.655 1.00 93.06 99 CYS A C 1
ATOM 726 O O . CYS A 1 99 ? -3.563 -6.169 11.109 1.00 93.06 99 CYS A O 1
ATOM 728 N N . ILE A 1 100 ? -3.871 -4.002 10.581 1.00 89.69 100 ILE A N 1
ATOM 729 C CA . ILE A 1 100 ? -2.563 -3.541 11.044 1.00 89.69 100 ILE A CA 1
ATOM 730 C C . ILE A 1 100 ? -2.733 -2.287 11.894 1.00 89.69 100 ILE A C 1
ATOM 732 O O . ILE A 1 100 ? -3.608 -1.471 11.617 1.00 89.69 100 ILE A O 1
ATOM 736 N N . SER A 1 101 ? -1.846 -2.122 12.869 1.00 87.81 101 SER A N 1
ATOM 737 C CA . SER A 1 101 ? -1.719 -0.900 13.660 1.00 87.81 101 SER A CA 1
ATOM 738 C C . SER A 1 101 ? -0.307 -0.360 13.477 1.00 87.81 101 SER A C 1
ATOM 740 O O . SER A 1 101 ? 0.665 -1.111 13.579 1.00 87.81 101 SER A O 1
ATOM 742 N N . PHE A 1 102 ? -0.189 0.929 13.176 1.00 85.69 102 PHE A N 1
ATOM 743 C CA . PHE A 1 102 ? 1.089 1.600 12.969 1.00 85.69 102 PHE A CA 1
ATOM 744 C C . PHE A 1 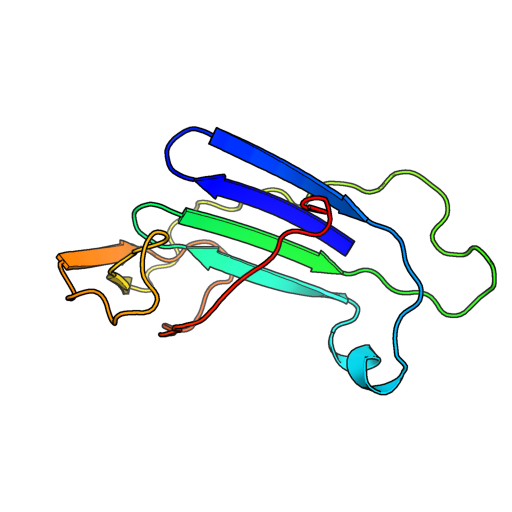102 ? 1.053 2.993 13.598 1.00 85.69 102 PHE A C 1
ATOM 746 O O . PHE A 1 102 ? 0.048 3.691 13.503 1.00 85.69 102 PHE A O 1
ATOM 753 N N . SER A 1 103 ? 2.170 3.391 14.198 1.00 86.44 103 SER A N 1
ATOM 754 C CA . SER A 1 103 ? 2.416 4.735 14.717 1.00 86.44 103 SER A CA 1
ATOM 755 C C . SER A 1 103 ? 3.812 5.173 14.289 1.00 86.44 103 SER A C 1
ATOM 757 O O . SER A 1 103 ? 4.774 4.419 14.463 1.00 86.44 103 SER A O 1
ATOM 759 N N . GLY A 1 104 ? 3.939 6.380 13.749 1.00 85.81 104 GLY A N 1
ATOM 760 C CA . GLY A 1 104 ? 5.221 6.922 13.316 1.00 85.81 104 GLY A CA 1
ATOM 761 C C . GLY A 1 104 ? 5.061 8.020 12.276 1.00 85.81 104 GLY A C 1
ATOM 762 O O . GLY A 1 104 ? 3.949 8.415 11.933 1.00 85.81 104 GLY A O 1
ATOM 763 N N . THR A 1 105 ? 6.188 8.504 11.765 1.00 82.75 105 THR A N 1
ATOM 764 C CA . THR A 1 105 ? 6.218 9.495 10.691 1.00 82.75 105 THR A CA 1
ATOM 765 C C . THR A 1 105 ? 6.195 8.809 9.328 1.00 82.75 105 THR A C 1
ATOM 767 O O . THR A 1 105 ? 6.816 7.766 9.117 1.00 82.75 105 THR A O 1
ATOM 770 N N . ALA A 1 106 ? 5.469 9.402 8.385 1.00 78.31 106 ALA A N 1
ATOM 771 C CA . ALA A 1 106 ? 5.446 8.979 6.993 1.00 78.31 106 ALA A CA 1
ATOM 772 C C . ALA A 1 106 ? 5.757 10.181 6.102 1.00 78.31 106 ALA A C 1
ATOM 774 O O . ALA A 1 106 ? 5.293 11.285 6.368 1.00 78.31 106 ALA A O 1
ATOM 775 N N . SER A 1 107 ? 6.517 9.956 5.034 1.00 78.44 107 SER A N 1
ATOM 776 C CA . SER A 1 107 ? 6.837 10.983 4.041 1.00 78.44 107 SER A CA 1
ATOM 777 C C . SER A 1 107 ? 6.424 10.503 2.664 1.00 78.44 107 SER A C 1
ATOM 779 O O . SER A 1 107 ? 6.585 9.325 2.321 1.00 78.44 107 SER A O 1
ATOM 781 N N . ARG A 1 108 ? 5.892 11.415 1.852 1.00 72.19 108 ARG A N 1
ATOM 782 C CA . ARG A 1 108 ? 5.556 11.113 0.460 1.00 72.19 108 ARG A CA 1
ATOM 783 C C . ARG A 1 108 ? 6.736 11.477 -0.437 1.00 72.19 108 ARG A C 1
ATOM 785 O O . ARG A 1 108 ? 7.313 12.546 -0.260 1.00 72.19 108 ARG A O 1
ATOM 792 N N . PRO A 1 109 ? 7.094 10.639 -1.428 1.00 62.03 109 PRO A N 1
ATOM 793 C CA . PRO A 1 109 ? 8.155 10.955 -2.382 1.00 62.03 109 PRO A CA 1
ATOM 794 C C . PRO A 1 109 ? 7.678 12.054 -3.344 1.00 62.03 109 PRO A C 1
ATOM 796 O O . PRO A 1 109 ? 7.205 11.761 -4.435 1.00 62.03 109 PRO A O 1
ATOM 799 N N . SER A 1 110 ? 7.695 13.300 -2.863 1.00 55.00 110 SER A N 1
ATOM 800 C CA . SER A 1 110 ? 7.366 14.601 -3.488 1.00 55.00 110 SER A CA 1
ATOM 801 C C . SER A 1 110 ? 7.406 15.720 -2.429 1.00 55.00 110 SER A C 1
ATOM 803 O O . SER A 1 110 ? 7.512 16.891 -2.772 1.00 55.00 110 SER A O 1
ATOM 805 N N . GLU A 1 111 ? 7.301 15.364 -1.146 1.00 53.00 111 GLU A N 1
ATOM 806 C CA . GLU A 1 111 ? 7.349 16.268 -0.002 1.00 53.00 111 GLU A CA 1
ATOM 807 C C . GLU A 1 111 ? 8.814 16.437 0.421 1.00 53.00 111 GLU A C 1
ATOM 809 O O . GLU A 1 111 ? 9.323 15.744 1.298 1.00 53.00 111 GLU A O 1
ATOM 814 N N . ILE A 1 112 ? 9.530 17.289 -0.312 1.00 39.94 112 ILE A N 1
ATOM 815 C CA . ILE A 1 112 ? 10.842 17.794 0.093 1.00 39.94 112 ILE A CA 1
ATOM 816 C C . ILE A 1 112 ? 10.567 19.144 0.757 1.00 39.94 112 ILE A C 1
ATOM 818 O O . ILE A 1 112 ? 10.044 20.042 0.093 1.00 39.94 112 ILE A O 1
ATOM 822 N N . HIS A 1 113 ? 10.869 19.264 2.050 1.00 35.28 113 HIS A N 1
ATOM 823 C CA . HIS A 1 113 ? 11.072 20.559 2.698 1.00 35.28 113 HIS A CA 1
ATOM 824 C C . HIS A 1 113 ? 12.574 20.807 2.799 1.00 35.28 113 HIS A C 1
ATOM 826 O O . HIS A 1 113 ? 13.285 19.852 3.191 1.00 35.28 113 HIS A O 1
#

Organism: Lissotriton vulgaris (NCBI:txid8324)

Foldseek 3Di:
DWKWKFFAHDIDTDDDDDDDDPVCCVQAQDKDWDDAPGMTMIDHHHDDDDPPPVDDDDDYDDDFAAFPPDKEFHDDDPPDLDDGDGDDIDGDGDPDDDYDDDGDDDDDPVDDD

Radius of gyration: 15.68 Å; chains: 1; bounding box: 36×30×41 Å

Sequence (113 aa):
GQGNSTVGSDIILTAFKDCLDPSQKATCGREFSIKTSVFSGKLSRTCCDSDFCNRGAVQVPTSDNTPNGYICEDCFNDQSTDLCTQTGVVQCTGKQKACISFSGTASRPSEIH
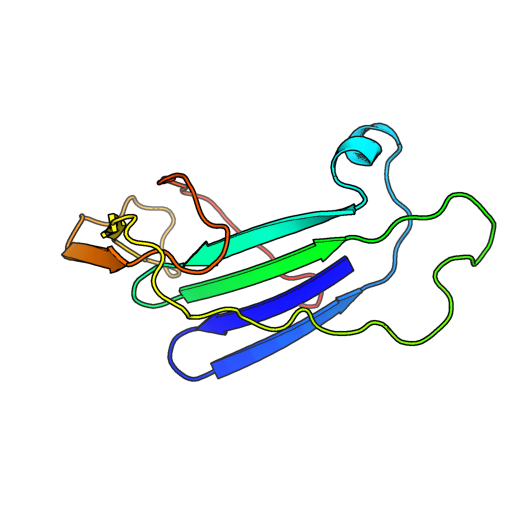
pLDDT: mean 85.3, std 10.02, range [35.28, 95.19]